Protein AF-A0A959DGR0-F1 (afdb_monomer)

Radius of gyration: 20.34 Å; Cα contacts (8 Å, |Δi|>4): 88; chains: 1; bounding box: 40×32×56 Å

Secondary structure (DSSP, 8-state):
--HHHHHHHHHHHHHHHHHHHSPPPTT--HHHHHHHHHHHHHHHHHHTTSS-HHHHHTHHHHHHHHTTSS-HHHHHHGGG-HHHHHHHHHHHHHHHHHHTTHHHHHHHHHH-

Mean predicted aligned error: 4.47 Å

Sequence (112 aa):
MGKNKMIGLIAGLVVFLIILALPSPAGLSAEGKRAAAVALLMTIWWISEAIPIYATAFLPLALYPLLGILPAEETAANYGHNYVLMLLAGFFLAKAIELQHLHKRIALVVIK

Structure (mmCIF, N/CA/C/O backbone):
data_AF-A0A959DGR0-F1
#
_entry.id   AF-A0A959DGR0-F1
#
loop_
_atom_site.group_PDB
_atom_site.id
_atom_site.type_symbol
_atom_site.label_atom_id
_atom_site.label_alt_id
_atom_site.label_comp_id
_atom_site.label_asym_id
_atom_site.label_entity_id
_atom_site.label_seq_id
_atom_site.pdbx_PDB_ins_code
_atom_site.Cartn_x
_atom_site.Cartn_y
_atom_site.Cartn_z
_atom_site.occupancy
_atom_site.B_iso_or_equiv
_atom_site.auth_seq_id
_atom_site.auth_comp_id
_atom_site.auth_asym_id
_atom_site.auth_atom_id
_atom_site.pdbx_PDB_model_num
ATOM 1 N N . MET A 1 1 ? -19.580 -1.758 -10.512 1.00 62.50 1 MET A N 1
ATOM 2 C CA . MET A 1 1 ? -18.481 -0.824 -10.172 1.00 62.50 1 MET A CA 1
ATOM 3 C C . MET A 1 1 ? -18.835 0.542 -10.740 1.00 62.50 1 MET A C 1
ATOM 5 O O . MET A 1 1 ? -19.289 0.588 -11.875 1.00 62.50 1 MET A O 1
ATOM 9 N N . GLY A 1 2 ? -18.726 1.631 -9.971 1.00 81.88 2 GLY A N 1
ATOM 10 C CA . GLY A 1 2 ? -19.009 2.970 -10.506 1.00 81.88 2 GLY A CA 1
ATOM 11 C C . GLY A 1 2 ? -18.087 3.290 -11.688 1.00 81.88 2 GLY A C 1
ATOM 12 O O . GLY A 1 2 ? -16.923 2.887 -11.669 1.00 81.88 2 GLY A O 1
ATOM 13 N N . LYS A 1 3 ? -18.588 4.005 -12.703 1.00 84.06 3 LYS A N 1
ATOM 14 C CA . LYS A 1 3 ? -17.831 4.352 -13.924 1.00 84.06 3 LYS A CA 1
ATOM 15 C C . LYS A 1 3 ? -16.452 4.951 -13.601 1.00 84.06 3 LYS A C 1
ATOM 17 O O . LYS A 1 3 ? -15.461 4.559 -14.205 1.00 84.06 3 LYS A O 1
ATOM 22 N N . ASN A 1 4 ? -16.378 5.796 -12.571 1.00 85.00 4 ASN A N 1
ATOM 23 C CA . ASN A 1 4 ? -15.138 6.435 -12.115 1.00 85.00 4 ASN A CA 1
ATOM 24 C C . ASN A 1 4 ? -14.114 5.435 -11.549 1.00 85.00 4 ASN A C 1
ATOM 26 O O . ASN A 1 4 ? -12.931 5.533 -11.860 1.00 85.00 4 ASN A O 1
ATOM 30 N N . LYS A 1 5 ? -14.564 4.422 -10.795 1.00 90.38 5 LYS A N 1
ATOM 31 C CA . LYS A 1 5 ? -13.686 3.371 -10.248 1.00 90.38 5 LYS A CA 1
ATOM 32 C C . LYS A 1 5 ? -13.104 2.490 -11.349 1.00 90.38 5 LYS A C 1
ATOM 34 O O . LYS A 1 5 ? -11.942 2.107 -11.292 1.00 90.38 5 LYS A O 1
ATOM 39 N N . MET A 1 6 ? -13.902 2.206 -12.379 1.00 93.00 6 MET A N 1
ATOM 40 C CA . MET A 1 6 ? -13.447 1.435 -13.536 1.00 93.00 6 MET A CA 1
ATOM 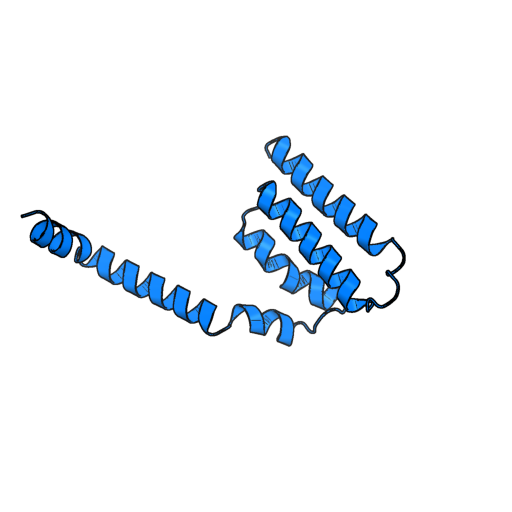41 C C . MET A 1 6 ? -12.408 2.199 -14.363 1.00 93.00 6 MET A C 1
ATOM 43 O O . MET A 1 6 ? -11.410 1.611 -14.768 1.00 93.00 6 MET A O 1
ATOM 47 N N . ILE A 1 7 ? -12.601 3.509 -14.551 1.00 94.19 7 ILE A N 1
ATOM 48 C CA . ILE A 1 7 ? -11.603 4.375 -15.193 1.00 94.19 7 ILE A CA 1
ATOM 49 C C . ILE A 1 7 ? -10.302 4.370 -14.385 1.00 94.19 7 ILE A C 1
ATOM 51 O O . ILE A 1 7 ? -9.246 4.162 -14.969 1.00 94.19 7 ILE A O 1
ATOM 55 N N . GLY A 1 8 ? -10.370 4.531 -13.060 1.00 94.81 8 GLY A N 1
ATOM 56 C CA . GLY A 1 8 ? -9.193 4.490 -12.186 1.00 94.81 8 GLY A CA 1
ATOM 57 C C . GLY A 1 8 ? -8.436 3.162 -12.246 1.00 94.81 8 GLY A C 1
ATOM 58 O O . GLY A 1 8 ? -7.210 3.150 -12.366 1.00 94.81 8 GLY A O 1
ATOM 59 N N . LEU A 1 9 ? -9.166 2.042 -12.244 1.00 95.94 9 LEU A N 1
ATOM 60 C CA . LEU A 1 9 ? -8.581 0.706 -12.349 1.00 95.94 9 LEU A CA 1
ATOM 61 C C . LEU A 1 9 ? -7.794 0.546 -13.656 1.00 95.94 9 LEU A C 1
ATOM 63 O O . LEU A 1 9 ? -6.615 0.189 -13.629 1.00 95.94 9 LEU A O 1
ATOM 67 N N . ILE A 1 10 ? -8.441 0.854 -14.785 1.00 96.81 10 ILE A N 1
ATOM 68 C CA . ILE A 1 10 ? -7.853 0.732 -16.124 1.00 96.81 10 ILE A CA 1
ATOM 69 C C . ILE A 1 10 ? -6.694 1.717 -16.288 1.00 96.81 10 ILE A C 1
ATOM 71 O O . ILE A 1 10 ? -5.629 1.319 -16.745 1.00 96.81 10 ILE A O 1
ATOM 75 N N . ALA A 1 11 ? -6.864 2.976 -15.878 1.00 96.50 11 ALA A N 1
ATOM 76 C CA . ALA A 1 11 ? -5.824 3.996 -15.967 1.00 96.50 11 ALA A CA 1
ATOM 77 C C . ALA A 1 11 ? -4.562 3.586 -15.197 1.00 96.50 11 ALA A C 1
ATOM 79 O O . ALA A 1 11 ? -3.462 3.714 -15.729 1.00 96.50 11 ALA A O 1
ATOM 80 N N . GLY A 1 12 ? -4.713 3.032 -13.989 1.00 96.94 12 GLY A N 1
ATOM 81 C CA . GLY A 1 12 ? -3.584 2.518 -13.215 1.00 96.94 12 GLY A CA 1
ATOM 82 C C . GLY A 1 12 ? -2.827 1.418 -13.960 1.00 96.94 12 GLY A C 1
ATOM 83 O O . GLY A 1 12 ? -1.609 1.507 -14.103 1.00 96.94 12 GLY A O 1
ATOM 84 N N . LEU A 1 13 ? -3.540 0.419 -14.497 1.00 97.62 13 LEU A N 1
ATOM 85 C CA . LEU A 1 13 ? -2.926 -0.671 -15.268 1.00 97.62 13 LEU A CA 1
ATOM 86 C C . LEU A 1 13 ? -2.240 -0.172 -16.542 1.00 97.62 13 LEU A C 1
ATOM 88 O O . LEU A 1 13 ? -1.140 -0.614 -16.862 1.00 97.62 13 LEU A O 1
ATOM 92 N N . VAL A 1 14 ? -2.863 0.766 -17.255 1.00 97.94 14 VAL A N 1
ATOM 93 C CA . VAL A 1 14 ? -2.288 1.369 -18.462 1.00 97.94 14 VAL A CA 1
ATOM 94 C C . VAL A 1 14 ? -0.993 2.104 -18.125 1.00 97.94 14 VAL A C 1
ATOM 96 O O . VAL A 1 14 ? 0.021 1.863 -18.774 1.00 97.94 14 VAL A O 1
ATOM 99 N N . VAL A 1 15 ? -0.984 2.939 -17.081 1.00 97.62 15 VAL A N 1
ATOM 100 C CA . VAL A 1 15 ? 0.228 3.652 -16.646 1.00 97.62 15 VAL A CA 1
ATOM 101 C C . VAL A 1 15 ? 1.319 2.671 -16.221 1.00 97.62 15 VAL A C 1
ATOM 103 O O . VAL A 1 15 ? 2.462 2.817 -16.647 1.00 97.62 15 VAL A O 1
ATOM 106 N N . PHE A 1 16 ? 0.977 1.641 -15.447 1.00 97.94 16 PHE A N 1
ATOM 107 C CA . PHE A 1 16 ? 1.913 0.592 -15.043 1.00 97.94 16 PHE A CA 1
ATOM 108 C C . PHE A 1 16 ? 2.595 -0.073 -16.248 1.00 97.94 16 PHE A C 1
ATOM 110 O O . PHE A 1 16 ? 3.823 -0.141 -16.306 1.00 97.94 16 PHE A O 1
ATOM 117 N N . LEU A 1 17 ? 1.810 -0.504 -17.241 1.00 97.56 17 LEU A N 1
ATOM 118 C CA . LEU A 1 17 ? 2.326 -1.149 -18.450 1.00 97.56 17 LEU A CA 1
ATOM 119 C C . LEU A 1 17 ? 3.170 -0.197 -19.306 1.00 97.56 17 LEU A C 1
ATOM 121 O O . LEU A 1 17 ? 4.223 -0.599 -19.799 1.00 97.56 17 LEU A O 1
ATOM 125 N N . ILE A 1 18 ? 2.753 1.066 -19.444 1.00 97.44 18 ILE A N 1
ATOM 126 C CA . ILE A 1 18 ? 3.515 2.089 -20.174 1.00 97.44 18 ILE A CA 1
ATOM 127 C C . ILE A 1 18 ? 4.884 2.297 -19.524 1.00 97.44 18 ILE A C 1
ATOM 129 O O . ILE A 1 18 ? 5.900 2.260 -20.217 1.00 97.44 18 ILE A O 1
ATOM 133 N N . ILE A 1 19 ? 4.936 2.469 -18.200 1.00 96.00 19 ILE A N 1
ATOM 134 C CA . ILE A 1 19 ? 6.206 2.667 -17.492 1.00 96.00 19 ILE A CA 1
ATOM 135 C C . ILE A 1 19 ? 7.107 1.446 -17.655 1.00 96.00 19 ILE A C 1
ATOM 137 O O . ILE A 1 19 ? 8.297 1.611 -17.907 1.00 96.00 19 ILE A O 1
ATOM 141 N N . LEU A 1 20 ? 6.572 0.225 -17.568 1.00 95.25 20 LEU A N 1
ATOM 142 C CA . LEU A 1 20 ? 7.369 -0.981 -17.795 1.00 95.25 20 LEU A CA 1
ATOM 143 C C . LEU A 1 20 ? 7.921 -1.067 -19.227 1.00 95.25 20 LEU A C 1
ATOM 145 O O . LEU A 1 20 ? 9.073 -1.475 -19.387 1.00 95.25 20 LEU A O 1
ATOM 149 N N . ALA A 1 21 ? 7.160 -0.635 -20.235 1.00 94.81 21 ALA A N 1
ATOM 150 C CA . ALA A 1 21 ? 7.560 -0.672 -21.643 1.00 94.81 21 ALA A CA 1
ATOM 151 C C . ALA A 1 21 ? 8.579 0.414 -22.043 1.00 94.81 21 ALA A C 1
ATOM 153 O O . ALA A 1 21 ? 9.390 0.187 -22.939 1.00 94.81 21 ALA A O 1
ATOM 154 N N . LEU A 1 22 ? 8.563 1.583 -21.395 1.00 93.56 22 LEU A N 1
ATOM 155 C CA . LEU A 1 22 ? 9.491 2.680 -21.700 1.00 93.56 22 LEU A CA 1
ATOM 156 C C . LEU A 1 22 ? 10.951 2.312 -21.381 1.00 93.56 22 LEU A C 1
ATOM 158 O O . LEU A 1 22 ? 11.197 1.538 -20.461 1.00 93.56 22 LEU A O 1
ATOM 162 N N . PRO A 1 23 ? 11.960 2.859 -22.077 1.00 90.00 23 PRO A N 1
ATOM 163 C CA . PRO A 1 23 ? 13.355 2.639 -21.701 1.00 90.00 23 PRO A CA 1
ATOM 164 C C . PRO A 1 23 ? 13.647 3.217 -20.307 1.00 90.00 23 PRO A C 1
ATOM 166 O O . PRO A 1 23 ? 13.049 4.212 -19.894 1.00 90.00 23 PRO A O 1
ATOM 169 N N . SER A 1 24 ? 14.561 2.586 -19.564 1.00 90.06 24 SER A N 1
ATOM 170 C CA . SER A 1 24 ? 14.982 3.109 -18.260 1.00 90.06 24 SER A CA 1
ATOM 171 C C . SER A 1 24 ? 15.676 4.466 -18.428 1.00 90.06 24 SER A C 1
ATOM 173 O O . SER A 1 24 ? 16.580 4.572 -19.260 1.00 90.06 24 SER A O 1
ATOM 175 N N . PRO A 1 25 ? 15.293 5.495 -17.650 1.00 88.50 25 PRO A N 1
ATOM 176 C CA . PRO A 1 25 ? 16.022 6.757 -17.605 1.00 88.50 25 PRO A CA 1
ATOM 177 C C . PRO A 1 25 ? 17.493 6.540 -17.236 1.00 88.50 25 PRO A C 1
ATOM 179 O O . PRO A 1 25 ? 17.822 5.639 -16.458 1.00 88.50 25 PRO A O 1
ATOM 182 N N . ALA A 1 26 ? 18.380 7.384 -17.768 1.00 88.38 26 ALA A N 1
ATOM 183 C CA . ALA A 1 26 ? 19.804 7.313 -17.461 1.00 88.38 26 ALA A CA 1
ATOM 184 C C . ALA A 1 26 ? 20.044 7.452 -15.945 1.00 88.38 26 ALA A C 1
ATOM 186 O O . ALA A 1 26 ? 19.554 8.388 -15.317 1.00 88.38 26 ALA A O 1
ATOM 187 N N . GLY A 1 27 ? 20.791 6.508 -15.366 1.00 89.12 27 GLY A N 1
ATOM 188 C CA . GLY A 1 27 ? 21.109 6.481 -13.933 1.00 89.12 27 GLY A CA 1
ATOM 189 C C . GLY A 1 27 ? 20.089 5.765 -13.039 1.00 89.12 27 GLY A C 1
ATOM 190 O O . GLY A 1 27 ? 20.350 5.630 -11.846 1.00 89.12 27 GLY A O 1
ATOM 191 N N . LEU A 1 28 ? 18.966 5.271 -13.577 1.00 93.06 28 LEU A N 1
ATOM 192 C CA . LEU A 1 28 ? 17.983 4.501 -12.807 1.00 93.06 28 LEU A CA 1
ATOM 193 C C . LEU A 1 28 ? 18.177 2.991 -13.005 1.00 93.06 28 LEU A C 1
ATOM 195 O O . LEU A 1 28 ? 18.213 2.506 -14.138 1.00 93.06 28 LEU A O 1
ATOM 199 N N . SER A 1 29 ? 18.250 2.238 -11.903 1.00 94.62 29 SER A N 1
ATOM 200 C CA . SER A 1 29 ? 18.303 0.773 -11.959 1.00 94.62 29 SER A CA 1
ATOM 201 C C . SER A 1 29 ? 17.003 0.177 -12.511 1.00 94.62 29 SER A C 1
ATOM 203 O O . SER A 1 29 ? 15.927 0.786 -12.451 1.00 94.62 29 SER A O 1
ATOM 205 N N . ALA A 1 30 ? 17.084 -1.039 -13.055 1.00 93.25 30 ALA A N 1
ATOM 206 C CA . ALA A 1 30 ? 15.913 -1.734 -13.582 1.00 93.25 30 ALA A CA 1
ATOM 207 C C . ALA A 1 30 ? 14.877 -2.007 -12.476 1.00 93.25 30 ALA A C 1
ATOM 209 O O . ALA A 1 30 ? 13.676 -1.846 -12.693 1.00 93.25 30 ALA A O 1
ATOM 210 N N . GLU A 1 31 ? 15.345 -2.351 -11.280 1.00 94.94 31 GLU A N 1
ATOM 211 C CA . GLU A 1 31 ? 14.546 -2.584 -10.079 1.00 94.94 31 GLU A CA 1
ATOM 212 C C . GLU A 1 31 ? 13.870 -1.287 -9.625 1.00 94.94 31 GLU A C 1
ATOM 214 O O . GLU A 1 31 ? 12.667 -1.282 -9.366 1.00 94.94 31 GLU A O 1
ATOM 219 N N . GLY A 1 32 ? 14.604 -0.166 -9.623 1.00 95.31 32 GLY A N 1
ATOM 220 C CA . GLY A 1 32 ? 14.076 1.151 -9.263 1.00 95.31 32 GLY A CA 1
ATOM 221 C C . GLY A 1 32 ? 12.956 1.607 -10.197 1.00 95.31 32 GLY A C 1
ATOM 222 O O . GLY A 1 32 ? 11.919 2.090 -9.743 1.00 95.31 32 GLY A O 1
ATOM 223 N N . LYS A 1 33 ? 13.104 1.368 -11.504 1.00 96.62 33 LYS A N 1
ATOM 224 C CA . LYS A 1 33 ? 12.043 1.619 -12.488 1.00 96.62 33 LYS A CA 1
ATOM 225 C C . LYS A 1 33 ? 10.801 0.759 -12.229 1.00 96.62 33 LYS A C 1
ATOM 227 O O . LYS A 1 33 ? 9.681 1.267 -12.274 1.00 96.62 33 LYS A O 1
ATOM 2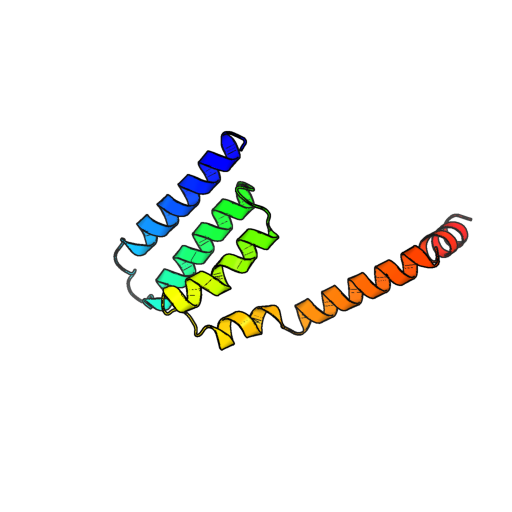32 N N . ARG A 1 34 ? 10.976 -0.541 -11.974 1.00 97.12 34 ARG A N 1
ATOM 233 C CA . ARG A 1 34 ? 9.858 -1.461 -11.703 1.00 97.12 34 ARG A CA 1
ATOM 234 C C . ARG A 1 34 ? 9.141 -1.086 -10.400 1.00 97.12 34 ARG A C 1
ATOM 236 O O . ARG A 1 34 ? 7.913 -1.062 -10.379 1.00 97.12 34 ARG A O 1
ATOM 243 N N . ALA A 1 35 ? 9.882 -0.707 -9.358 1.00 97.06 35 ALA A N 1
ATOM 244 C CA . ALA A 1 35 ? 9.323 -0.194 -8.108 1.00 97.06 35 ALA A CA 1
ATOM 245 C C . ALA A 1 35 ? 8.522 1.099 -8.329 1.00 97.06 35 ALA A C 1
ATOM 247 O O . ALA A 1 35 ? 7.397 1.213 -7.843 1.00 97.06 35 ALA A O 1
ATOM 248 N N . ALA A 1 36 ? 9.039 2.035 -9.132 1.00 96.94 36 ALA A N 1
ATOM 249 C CA . ALA A 1 36 ? 8.318 3.254 -9.499 1.00 96.94 36 ALA A CA 1
ATOM 250 C C . ALA A 1 36 ? 7.020 2.958 -10.273 1.00 96.94 36 ALA A C 1
ATOM 252 O O . ALA A 1 36 ? 5.996 3.589 -10.014 1.00 96.94 36 ALA A O 1
ATOM 253 N N . ALA A 1 37 ? 7.029 1.969 -11.176 1.00 97.81 37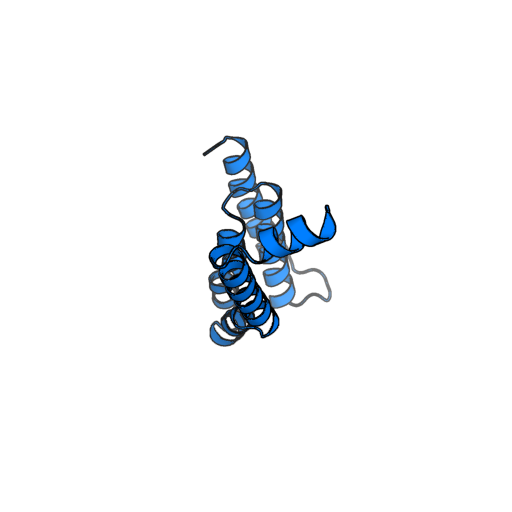 ALA A N 1
ATOM 254 C CA . ALA A 1 37 ? 5.826 1.534 -11.887 1.00 97.81 37 ALA A CA 1
ATOM 255 C C . ALA A 1 37 ? 4.741 1.041 -10.914 1.00 97.81 37 ALA A C 1
ATOM 257 O O . ALA A 1 37 ? 3.584 1.453 -11.019 1.00 97.81 37 ALA A O 1
ATOM 258 N N . VAL A 1 38 ? 5.114 0.198 -9.943 1.00 98.19 38 VAL A N 1
ATOM 259 C CA . VAL A 1 38 ? 4.194 -0.289 -8.900 1.00 98.19 38 VAL A CA 1
ATOM 260 C C . VAL A 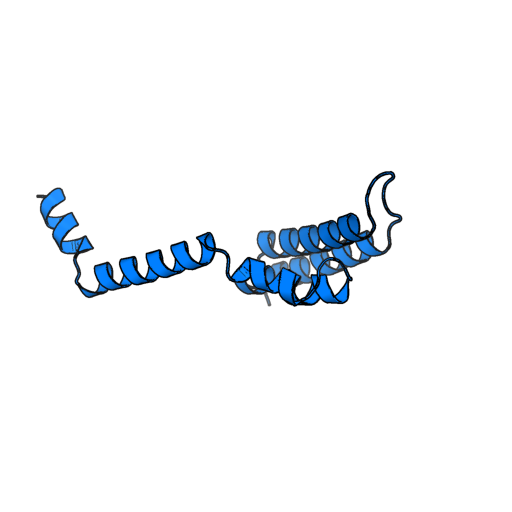1 38 ? 3.705 0.862 -8.016 1.00 98.19 38 VAL A C 1
ATOM 262 O O . VAL A 1 38 ? 2.513 0.949 -7.730 1.00 98.19 38 VAL A O 1
ATOM 265 N N . ALA A 1 39 ? 4.582 1.791 -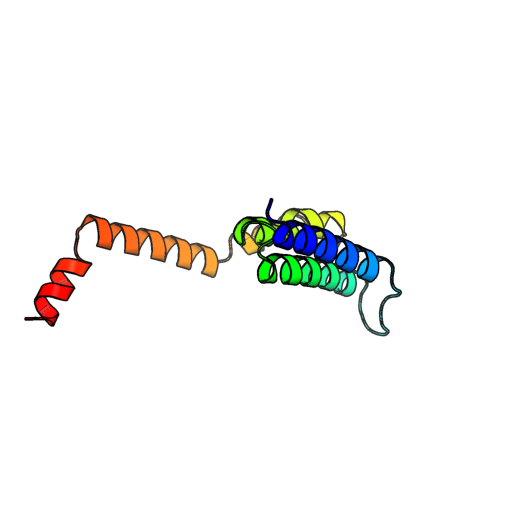7.632 1.00 97.94 39 ALA A N 1
ATOM 266 C CA . ALA A 1 39 ? 4.204 2.951 -6.828 1.00 97.94 39 ALA A CA 1
ATOM 267 C C . ALA A 1 39 ? 3.189 3.857 -7.548 1.00 97.94 39 ALA A C 1
ATOM 269 O O . ALA A 1 39 ? 2.210 4.295 -6.942 1.00 97.94 39 ALA A O 1
ATOM 270 N N . LEU A 1 40 ? 3.371 4.107 -8.849 1.00 97.94 40 LEU A N 1
ATOM 271 C CA . LEU A 1 40 ? 2.425 4.877 -9.664 1.00 97.94 40 LEU A CA 1
ATOM 272 C C . LEU A 1 40 ? 1.081 4.159 -9.825 1.00 97.94 40 LEU A C 1
ATOM 274 O O . LEU A 1 40 ? 0.036 4.795 -9.685 1.00 97.94 40 LEU A O 1
ATOM 278 N N . LEU A 1 41 ? 1.095 2.840 -10.048 1.00 98.38 41 LEU A N 1
ATOM 279 C CA . LEU A 1 41 ? -0.113 2.010 -10.061 1.00 98.38 41 LEU A CA 1
ATOM 280 C C . LEU A 1 41 ? -0.914 2.182 -8.764 1.00 98.38 41 LEU A C 1
ATOM 282 O O . LEU A 1 41 ? -2.103 2.502 -8.799 1.00 98.38 41 LEU A O 1
ATOM 286 N N . MET A 1 42 ? -0.240 2.026 -7.622 1.00 98.12 42 MET A N 1
ATOM 287 C CA . MET A 1 42 ? -0.848 2.169 -6.298 1.00 98.12 42 MET A CA 1
ATOM 288 C C . MET A 1 42 ? -1.368 3.587 -6.061 1.00 98.12 42 MET A C 1
ATOM 290 O O . MET A 1 42 ? -2.480 3.755 -5.569 1.00 98.12 42 MET A O 1
ATOM 294 N N . THR A 1 43 ? -0.609 4.605 -6.471 1.00 98.06 43 THR A N 1
ATOM 295 C CA . THR A 1 43 ? -0.988 6.020 -6.337 1.00 98.06 43 THR A CA 1
ATOM 296 C C . THR A 1 43 ? -2.289 6.315 -7.082 1.00 98.06 43 THR A C 1
ATOM 298 O O . THR A 1 43 ? -3.208 6.906 -6.515 1.00 98.06 43 THR A O 1
ATOM 301 N N . ILE A 1 44 ? -2.411 5.848 -8.328 1.00 97.19 44 ILE A N 1
ATOM 302 C CA . ILE A 1 44 ? -3.631 6.023 -9.126 1.00 97.19 44 ILE A CA 1
ATOM 303 C C . ILE A 1 44 ? -4.807 5.297 -8.471 1.00 97.19 44 ILE A C 1
ATOM 305 O O . ILE A 1 44 ? -5.897 5.863 -8.368 1.00 97.19 44 ILE A O 1
ATOM 309 N N . TRP A 1 45 ? -4.612 4.066 -7.997 1.00 97.56 45 TRP A N 1
ATOM 310 C CA . TRP A 1 45 ? -5.677 3.290 -7.358 1.00 97.56 45 TRP A CA 1
ATOM 311 C C . TRP A 1 45 ? -6.110 3.844 -5.999 1.00 97.56 45 TRP A C 1
ATOM 313 O O . TRP A 1 45 ? -7.294 3.756 -5.681 1.00 97.56 45 TRP A O 1
ATOM 323 N N . TRP A 1 46 ? -5.203 4.446 -5.224 1.00 96.81 46 TRP A N 1
ATOM 324 C CA . TRP A 1 46 ? -5.547 5.139 -3.981 1.00 96.81 46 TRP A CA 1
ATOM 325 C C . TRP A 1 46 ? -6.338 6.420 -4.236 1.00 96.81 46 TRP A C 1
ATOM 327 O O . TRP A 1 46 ? -7.386 6.597 -3.627 1.00 96.81 46 TRP A O 1
ATOM 337 N N . ILE A 1 47 ? -5.891 7.274 -5.163 1.00 95.56 47 ILE A N 1
ATOM 338 C CA . ILE A 1 47 ? -6.572 8.545 -5.469 1.00 95.56 47 ILE A CA 1
ATOM 339 C C . ILE A 1 47 ? -7.952 8.301 -6.092 1.00 95.56 47 ILE A C 1
ATOM 341 O O . ILE A 1 47 ? -8.907 9.012 -5.797 1.00 95.56 47 ILE A O 1
ATOM 345 N N . SER A 1 48 ? -8.064 7.302 -6.969 1.00 94.75 48 SER A N 1
ATOM 346 C CA . SER A 1 48 ? -9.329 6.972 -7.641 1.00 94.75 48 SE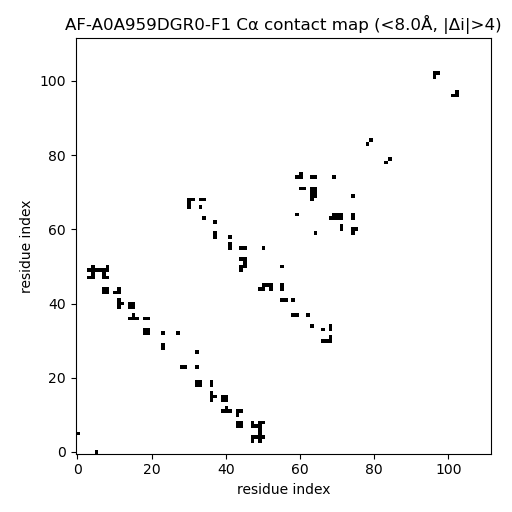R A CA 1
ATOM 347 C C . SER A 1 48 ? -10.251 6.060 -6.831 1.00 94.75 48 SER A C 1
ATOM 349 O O . SER A 1 48 ? -11.372 5.793 -7.270 1.00 94.75 48 SER A O 1
ATOM 351 N N . GLU A 1 49 ? -9.778 5.546 -5.691 1.00 94.56 49 GLU A N 1
ATOM 352 C CA . GLU A 1 49 ? -10.456 4.520 -4.892 1.00 94.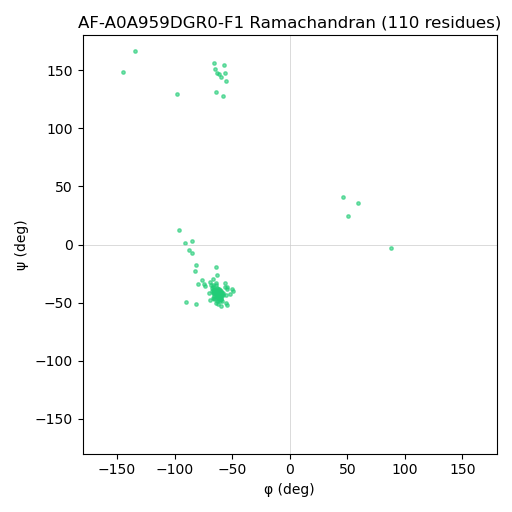56 49 GLU A CA 1
ATOM 353 C C . GLU A 1 49 ? -10.980 3.349 -5.750 1.00 94.56 49 GLU A C 1
ATOM 355 O O . GLU A 1 49 ? -12.108 2.860 -5.576 1.00 94.56 49 GLU A O 1
ATOM 360 N N . ALA A 1 50 ? -10.169 2.924 -6.729 1.00 93.38 50 ALA A N 1
ATOM 361 C CA . ALA A 1 50 ? -10.530 1.883 -7.692 1.00 93.38 50 ALA A CA 1
ATOM 362 C C . ALA A 1 50 ? -10.855 0.554 -6.991 1.00 93.38 50 ALA A C 1
ATOM 364 O O . ALA A 1 50 ? -11.839 -0.109 -7.327 1.00 93.38 50 ALA A O 1
ATOM 365 N N . ILE A 1 51 ? -10.060 0.215 -5.975 1.00 94.38 51 ILE A N 1
ATOM 366 C CA . ILE A 1 51 ? -10.260 -0.895 -5.038 1.00 94.38 51 ILE A CA 1
ATOM 367 C C . ILE A 1 51 ? -9.998 -0.394 -3.602 1.00 94.38 51 ILE A C 1
ATOM 369 O O . ILE A 1 51 ? -9.454 0.701 -3.435 1.00 94.38 51 ILE A O 1
ATOM 373 N N . PRO A 1 52 ? -10.385 -1.142 -2.549 1.00 95.19 52 PRO A N 1
ATOM 374 C CA . PRO A 1 52 ? -10.149 -0.719 -1.169 1.00 95.19 52 PRO A CA 1
ATOM 375 C C . PRO A 1 52 ? -8.672 -0.414 -0.883 1.00 95.19 52 PRO A C 1
ATOM 377 O O . PRO A 1 52 ? -7.793 -1.155 -1.319 1.00 95.19 52 PRO A O 1
ATOM 380 N N . ILE A 1 53 ? -8.401 0.634 -0.095 1.00 94.81 53 ILE A N 1
ATOM 381 C CA . ILE A 1 53 ? -7.037 1.121 0.202 1.00 94.81 53 ILE A CA 1
ATOM 382 C C . ILE A 1 53 ? -6.113 -0.002 0.694 1.00 94.81 53 ILE A C 1
ATOM 384 O O . ILE A 1 53 ? -4.968 -0.093 0.246 1.00 94.81 53 ILE A O 1
ATOM 388 N N . TYR A 1 54 ? -6.620 -0.875 1.572 1.00 93.38 54 TYR A N 1
ATOM 389 C CA . TYR A 1 54 ? -5.867 -2.013 2.105 1.00 93.38 54 TYR A CA 1
ATOM 390 C C . TYR A 1 54 ? -5.548 -3.058 1.029 1.00 93.38 54 TYR A C 1
ATOM 392 O O . TYR A 1 54 ? -4.458 -3.614 1.032 1.00 93.38 54 TYR A O 1
ATOM 400 N N . ALA A 1 55 ? -6.460 -3.298 0.080 1.00 96.00 55 ALA A N 1
ATOM 401 C CA . ALA A 1 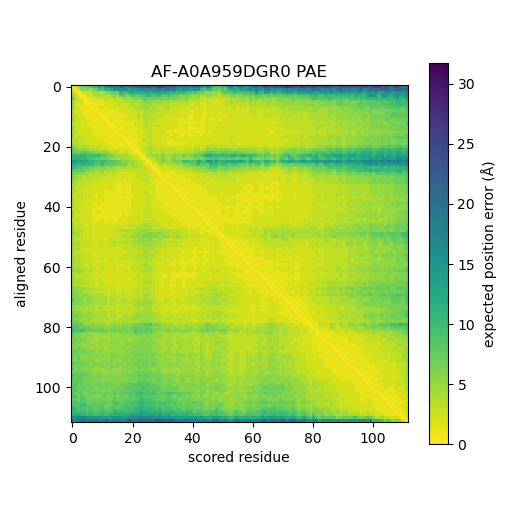55 ? -6.229 -4.227 -1.021 1.00 96.00 55 ALA A CA 1
ATOM 402 C C . ALA A 1 55 ? -5.135 -3.690 -1.950 1.00 96.00 55 ALA A C 1
ATOM 404 O O . ALA A 1 55 ? -4.235 -4.438 -2.325 1.00 96.00 55 ALA A O 1
ATOM 405 N N . THR A 1 56 ? -5.149 -2.381 -2.237 1.00 96.94 56 THR A N 1
ATOM 406 C CA . THR A 1 56 ? -4.071 -1.730 -2.993 1.00 96.94 56 THR A CA 1
ATOM 407 C C . THR A 1 56 ? -2.720 -1.864 -2.288 1.00 96.94 56 THR A C 1
ATOM 409 O O . THR A 1 56 ? -1.708 -2.130 -2.930 1.00 96.94 56 THR A O 1
ATOM 412 N N . ALA A 1 57 ? -2.695 -1.728 -0.959 1.00 95.81 57 ALA A N 1
ATOM 413 C CA . ALA A 1 57 ? -1.473 -1.824 -0.165 1.00 95.81 57 ALA A CA 1
ATOM 414 C C . ALA A 1 57 ? -0.813 -3.213 -0.204 1.00 95.81 57 ALA A C 1
ATOM 416 O O . ALA A 1 57 ? 0.376 -3.313 0.086 1.00 95.81 57 ALA A O 1
ATOM 417 N N . PHE A 1 58 ? -1.534 -4.272 -0.586 1.00 96.19 58 PHE A N 1
ATOM 418 C CA . PHE A 1 58 ? -0.980 -5.621 -0.741 1.00 96.19 58 PHE A CA 1
ATOM 419 C C . PHE A 1 58 ? -0.380 -5.900 -2.125 1.00 96.19 58 PHE A C 1
ATOM 421 O O . PHE A 1 58 ? 0.219 -6.955 -2.316 1.00 96.19 58 PHE A O 1
ATOM 428 N N . LEU A 1 59 ? -0.478 -4.974 -3.087 1.00 97.19 59 LEU A N 1
ATOM 429 C CA . LEU A 1 59 ? 0.096 -5.170 -4.423 1.00 97.19 59 LEU A CA 1
ATOM 430 C C . LEU A 1 59 ? 1.594 -5.506 -4.411 1.00 97.19 59 LEU A C 1
ATOM 432 O O . LEU A 1 59 ? 1.977 -6.421 -5.142 1.00 97.19 59 LEU A O 1
ATOM 436 N N . PRO A 1 60 ? 2.442 -4.834 -3.608 1.00 97.44 60 PRO A N 1
ATOM 437 C CA . PRO A 1 60 ? 3.863 -5.149 -3.542 1.00 97.44 60 PRO A CA 1
ATOM 438 C C . PRO A 1 60 ? 4.147 -6.607 -3.177 1.00 97.44 60 PRO A C 1
ATOM 440 O O . PRO A 1 60 ? 5.038 -7.186 -3.785 1.00 97.44 60 PRO A O 1
ATOM 443 N N . LEU A 1 61 ? 3.359 -7.238 -2.290 1.00 96.81 61 LEU A N 1
ATOM 444 C CA . LEU A 1 61 ? 3.548 -8.655 -1.928 1.00 96.81 61 LEU A CA 1
ATOM 445 C C . LEU A 1 61 ? 3.551 -9.585 -3.144 1.00 96.81 61 LEU A C 1
ATOM 447 O O . LEU A 1 61 ? 4.294 -10.561 -3.162 1.00 96.81 61 LEU A O 1
ATOM 451 N N . ALA A 1 62 ? 2.726 -9.289 -4.149 1.00 96.12 62 ALA A N 1
ATOM 452 C CA . ALA A 1 62 ? 2.688 -10.053 -5.388 1.00 96.12 62 ALA A CA 1
ATOM 453 C C . ALA A 1 62 ? 3.662 -9.487 -6.429 1.00 96.12 62 ALA A C 1
ATOM 455 O O . ALA A 1 62 ? 4.445 -10.222 -7.023 1.00 96.12 62 ALA A O 1
ATOM 456 N N . LEU A 1 63 ? 3.622 -8.175 -6.666 1.00 97.62 63 LEU A N 1
ATOM 457 C CA . LEU A 1 63 ? 4.328 -7.557 -7.785 1.00 97.62 63 LEU A CA 1
ATOM 458 C C . LEU A 1 63 ? 5.837 -7.466 -7.566 1.00 97.62 63 LEU A C 1
ATOM 460 O O . LEU A 1 63 ? 6.575 -7.592 -8.536 1.00 97.62 63 LEU A O 1
ATOM 464 N N . TYR A 1 64 ? 6.323 -7.267 -6.339 1.00 97.81 64 TYR A N 1
ATOM 465 C CA . TYR A 1 64 ? 7.764 -7.133 -6.106 1.00 97.81 64 TYR A CA 1
ATOM 466 C C . TYR A 1 64 ? 8.528 -8.427 -6.402 1.00 97.81 64 TYR A C 1
ATOM 468 O O . TYR A 1 64 ? 9.493 -8.349 -7.166 1.00 97.81 64 TYR A O 1
ATOM 476 N N . PRO A 1 65 ? 8.083 -9.608 -5.931 1.00 97.38 65 PRO A N 1
ATOM 477 C CA . PRO A 1 65 ? 8.715 -10.869 -6.310 1.00 97.38 65 PRO A CA 1
ATOM 478 C C . PRO A 1 65 ? 8.552 -11.184 -7.800 1.00 97.38 65 PRO A C 1
ATOM 480 O O . PRO A 1 65 ? 9.515 -11.584 -8.448 1.00 97.38 65 PRO A O 1
ATOM 483 N N . LEU A 1 66 ? 7.362 -10.948 -8.372 1.00 97.31 66 LEU A N 1
ATOM 484 C CA . LEU A 1 66 ? 7.091 -11.222 -9.791 1.00 97.31 66 LEU A CA 1
ATOM 485 C C . LEU A 1 66 ? 7.939 -10.365 -10.738 1.00 97.31 66 LEU A C 1
ATOM 487 O O . LEU A 1 66 ? 8.332 -10.820 -11.808 1.00 97.31 66 LEU A O 1
ATOM 491 N N . LEU A 1 67 ? 8.222 -9.123 -10.349 1.00 96.81 67 LEU A N 1
ATOM 492 C CA . LEU A 1 67 ? 9.043 -8.195 -11.120 1.00 96.81 67 LEU A CA 1
ATOM 493 C C . LEU A 1 67 ? 10.530 -8.277 -10.747 1.00 96.81 67 LEU A C 1
ATOM 495 O O . LEU A 1 67 ? 11.326 -7.519 -11.301 1.00 96.81 67 LEU A O 1
ATOM 499 N N . GLY A 1 68 ? 10.925 -9.153 -9.818 1.00 95.50 68 GLY A N 1
ATOM 500 C CA . GLY A 1 68 ? 12.306 -9.256 -9.339 1.00 95.50 68 GLY A CA 1
ATOM 501 C C . GLY A 1 68 ? 12.828 -7.959 -8.711 1.00 95.50 68 GLY A C 1
ATOM 502 O O . GLY A 1 68 ? 13.981 -7.608 -8.928 1.00 95.50 68 GLY A O 1
ATOM 503 N N . ILE A 1 69 ? 11.965 -7.210 -8.015 1.00 96.94 69 ILE A N 1
ATOM 504 C CA . ILE A 1 69 ? 12.332 -5.985 -7.283 1.00 96.94 69 ILE A CA 1
ATOM 505 C C . ILE A 1 69 ? 12.931 -6.356 -5.925 1.00 96.94 69 ILE A C 1
ATOM 507 O O . ILE A 1 69 ? 14.005 -5.881 -5.574 1.00 96.94 69 ILE A O 1
ATOM 511 N N . LEU A 1 70 ? 12.221 -7.196 -5.167 1.00 96.69 70 LEU A N 1
ATOM 512 C CA . LEU A 1 70 ? 12.626 -7.709 -3.859 1.00 96.69 70 LEU A CA 1
ATOM 513 C C . LEU A 1 70 ? 12.130 -9.155 -3.696 1.00 96.69 70 LEU A C 1
ATOM 515 O O . LEU A 1 70 ? 11.058 -9.487 -4.218 1.00 96.69 70 LEU A O 1
ATOM 519 N N . PRO A 1 71 ? 12.858 -10.014 -2.958 1.00 96.94 71 PRO A N 1
ATOM 520 C CA . PRO A 1 71 ? 12.387 -11.350 -2.602 1.00 96.94 71 PRO A CA 1
ATOM 521 C C . PRO A 1 71 ? 11.054 -11.321 -1.842 1.00 96.94 71 PRO A C 1
ATOM 523 O O . PRO A 1 71 ? 10.721 -10.346 -1.164 1.00 96.94 71 PRO A O 1
ATOM 526 N N . ALA A 1 72 ? 10.289 -12.414 -1.922 1.00 95.44 72 ALA A N 1
ATOM 527 C CA . ALA A 1 72 ? 8.993 -12.524 -1.245 1.00 95.44 72 ALA A CA 1
ATOM 528 C C . ALA A 1 72 ? 9.109 -12.392 0.280 1.00 95.44 72 ALA A C 1
ATOM 530 O O . ALA A 1 72 ? 8.295 -11.706 0.892 1.00 95.44 72 ALA A O 1
ATOM 531 N N . GLU A 1 73 ? 10.140 -12.996 0.872 1.00 95.69 73 GLU A N 1
ATOM 532 C CA . GLU A 1 73 ? 10.411 -12.925 2.310 1.00 95.69 73 GLU A CA 1
ATOM 533 C C . GLU A 1 73 ? 10.695 -11.486 2.763 1.00 95.69 73 GLU A C 1
ATOM 535 O O . GLU A 1 73 ? 10.023 -10.976 3.658 1.00 95.69 73 GLU A O 1
ATOM 540 N N . GLU A 1 74 ? 11.610 -10.792 2.081 1.00 95.62 74 GLU A N 1
ATOM 541 C CA . GLU A 1 74 ? 11.938 -9.391 2.375 1.00 95.62 74 GLU A CA 1
ATOM 542 C C . GLU A 1 74 ? 10.741 -8.459 2.154 1.00 95.62 74 GLU A C 1
ATOM 544 O O . GLU A 1 74 ? 10.480 -7.556 2.951 1.00 95.62 74 GLU A O 1
ATOM 549 N N . THR A 1 75 ? 9.963 -8.695 1.095 1.00 95.50 75 THR A N 1
ATOM 550 C CA . THR A 1 75 ? 8.753 -7.913 0.818 1.00 95.50 75 THR A CA 1
ATOM 551 C C . THR A 1 75 ? 7.717 -8.104 1.928 1.00 95.50 75 THR A C 1
ATOM 553 O O . THR A 1 75 ? 7.144 -7.123 2.403 1.00 95.50 75 THR A O 1
ATOM 556 N N . ALA A 1 76 ? 7.501 -9.345 2.377 1.00 94.31 76 ALA A N 1
ATOM 557 C CA . ALA A 1 76 ? 6.556 -9.677 3.439 1.00 94.31 76 ALA A CA 1
ATOM 558 C C . ALA A 1 76 ? 6.988 -9.143 4.812 1.00 94.31 76 ALA A C 1
ATOM 560 O O . ALA A 1 76 ? 6.135 -8.689 5.578 1.00 94.31 76 ALA A O 1
ATOM 561 N N . ALA A 1 77 ? 8.292 -9.116 5.101 1.00 94.25 77 ALA A N 1
ATOM 562 C CA . ALA A 1 77 ? 8.830 -8.592 6.356 1.00 94.25 77 ALA A CA 1
ATOM 563 C C . ALA A 1 77 ? 8.392 -7.139 6.627 1.00 94.25 77 ALA A C 1
ATOM 565 O O . ALA A 1 77 ? 8.118 -6.776 7.772 1.00 94.25 77 ALA A O 1
ATOM 566 N N . ASN A 1 78 ? 8.214 -6.324 5.579 1.00 92.25 78 ASN A N 1
ATOM 567 C CA . ASN A 1 78 ? 7.746 -4.939 5.711 1.00 92.25 78 ASN A CA 1
ATOM 568 C C . ASN A 1 78 ? 6.323 -4.816 6.288 1.00 92.25 78 ASN A C 1
ATOM 570 O O . ASN A 1 78 ? 6.002 -3.813 6.925 1.00 92.25 78 ASN A O 1
ATOM 574 N N . TYR A 1 79 ? 5.471 -5.831 6.122 1.00 92.38 79 TYR A N 1
ATOM 575 C CA . TYR A 1 79 ? 4.104 -5.834 6.662 1.00 92.38 79 TYR A CA 1
ATOM 576 C C . TYR A 1 79 ? 4.059 -6.222 8.146 1.00 92.38 79 TYR A C 1
ATOM 578 O O . TYR A 1 79 ? 3.079 -5.932 8.828 1.00 92.38 79 TYR A O 1
ATOM 586 N N . GLY A 1 80 ? 5.132 -6.833 8.655 1.00 91.00 80 GLY A N 1
ATOM 587 C CA . GLY A 1 80 ? 5.337 -7.143 10.070 1.00 91.00 80 GLY A CA 1
ATOM 588 C C . GLY A 1 80 ? 6.181 -6.107 10.816 1.00 91.00 80 GLY A C 1
ATOM 589 O O . GLY A 1 80 ? 6.638 -6.387 11.920 1.00 91.00 80 GLY A O 1
ATOM 590 N N . HIS A 1 81 ? 6.428 -4.930 10.231 1.00 93.44 81 HIS A N 1
ATOM 591 C CA . HIS A 1 81 ? 7.297 -3.921 10.833 1.00 93.44 81 HIS A CA 1
ATOM 592 C C . HIS A 1 81 ? 6.764 -3.435 12.193 1.00 93.44 81 HIS A C 1
ATOM 594 O O . HIS A 1 81 ? 5.555 -3.279 12.385 1.00 93.44 81 HIS A O 1
ATOM 600 N N . ASN A 1 82 ? 7.670 -3.106 13.122 1.00 93.88 82 ASN A N 1
ATOM 601 C CA . ASN A 1 82 ? 7.342 -2.709 14.499 1.00 93.88 82 ASN A CA 1
ATOM 602 C C . ASN A 1 82 ? 6.270 -1.614 14.585 1.00 93.88 82 ASN A C 1
ATOM 604 O O . ASN A 1 82 ? 5.391 -1.675 15.439 1.00 93.88 82 ASN A O 1
ATOM 608 N N . TYR A 1 83 ? 6.296 -0.633 13.680 1.00 94.38 83 TYR A N 1
ATOM 609 C CA . TYR A 1 83 ? 5.288 0.432 13.645 1.00 94.38 83 TYR A CA 1
ATOM 610 C C . TYR A 1 83 ? 3.883 -0.061 13.268 1.00 94.38 83 TYR A C 1
ATOM 612 O O . TYR A 1 83 ? 2.904 0.438 13.819 1.00 94.38 83 TYR A O 1
ATOM 620 N N . VAL A 1 84 ? 3.769 -1.059 12.383 1.00 93.56 84 VAL A N 1
ATOM 621 C CA . VAL A 1 84 ? 2.479 -1.674 12.022 1.00 93.56 84 VAL A CA 1
ATOM 622 C C . VAL A 1 84 ? 1.912 -2.424 13.226 1.00 93.56 84 VAL A C 1
ATOM 624 O O . VAL A 1 84 ? 0.751 -2.233 13.589 1.00 93.56 84 VAL A O 1
ATOM 627 N N . LEU A 1 85 ? 2.750 -3.218 13.900 1.00 94.44 85 LEU A N 1
ATOM 628 C CA . LEU A 1 85 ? 2.362 -3.952 15.106 1.00 94.44 85 LEU A CA 1
ATOM 629 C C . LEU A 1 85 ? 2.009 -3.011 16.268 1.00 94.44 85 LEU A C 1
ATOM 631 O O . LEU A 1 85 ? 1.042 -3.256 16.986 1.00 94.44 85 LEU A O 1
ATOM 635 N N . MET A 1 86 ? 2.740 -1.904 16.425 1.00 97.00 86 MET A N 1
ATOM 636 C CA . MET A 1 86 ? 2.454 -0.872 17.424 1.00 97.00 86 MET A CA 1
ATOM 637 C C . MET A 1 86 ? 1.089 -0.218 17.185 1.00 97.00 86 MET A C 1
ATOM 639 O O . MET A 1 86 ? 0.321 -0.043 18.130 1.00 97.00 86 MET A O 1
ATOM 643 N N . LEU A 1 87 ? 0.759 0.108 15.932 1.00 96.56 87 LEU A N 1
ATOM 644 C CA . LEU A 1 87 ? -0.552 0.653 15.582 1.00 96.56 87 LEU A CA 1
ATOM 645 C C . LEU A 1 87 ? -1.674 -0.357 15.873 1.00 96.56 87 LEU A C 1
ATOM 647 O O . LEU A 1 87 ? -2.694 0.012 16.454 1.00 96.56 87 LEU A O 1
ATOM 651 N N . LEU A 1 88 ? -1.465 -1.634 15.539 1.00 96.44 88 LEU A N 1
ATOM 652 C CA . LEU A 1 88 ? -2.411 -2.709 15.844 1.00 96.44 88 LEU A CA 1
ATOM 653 C C . LEU A 1 88 ? -2.646 -2.852 17.358 1.00 96.44 88 LEU A C 1
ATOM 655 O O . LEU A 1 88 ? -3.793 -2.904 17.803 1.00 96.44 88 LEU A O 1
ATOM 659 N N . ALA A 1 89 ? -1.577 -2.839 18.158 1.00 97.19 89 ALA A N 1
ATOM 660 C CA . ALA A 1 89 ? -1.670 -2.839 19.617 1.00 97.19 89 ALA A CA 1
ATOM 661 C C . ALA A 1 89 ? -2.423 -1.603 20.145 1.00 97.19 89 ALA A C 1
ATOM 663 O O . ALA A 1 89 ? -3.254 -1.720 21.049 1.00 97.19 89 ALA A O 1
ATOM 664 N N . GLY A 1 90 ? -2.200 -0.434 19.537 1.00 97.56 90 GLY A N 1
ATOM 665 C CA . GLY A 1 90 ? -2.950 0.790 19.818 1.00 97.56 90 GLY A CA 1
ATOM 666 C C . GLY A 1 90 ? -4.454 0.639 19.573 1.00 97.56 90 GLY A C 1
ATOM 667 O O . GLY A 1 90 ? -5.254 1.065 20.407 1.00 97.56 90 GLY A O 1
ATOM 668 N N . PHE A 1 91 ? -4.861 -0.029 18.489 1.00 97.19 91 PHE A N 1
ATOM 669 C CA . PHE A 1 91 ? -6.275 -0.319 18.228 1.00 97.19 91 PHE A CA 1
ATOM 670 C C . PHE A 1 91 ? -6.881 -1.293 19.241 1.00 97.19 91 PHE A C 1
ATOM 672 O O . PHE A 1 91 ? -8.013 -1.081 19.679 1.00 97.19 91 PHE A O 1
ATOM 679 N N . PHE A 1 92 ? -6.142 -2.320 19.671 1.00 97.81 92 PHE A N 1
ATOM 680 C CA . PHE A 1 92 ? -6.609 -3.210 20.738 1.00 97.81 92 PHE A CA 1
ATOM 681 C C . PHE A 1 92 ? -6.814 -2.463 22.058 1.00 97.81 92 PHE A C 1
ATOM 683 O O . PHE A 1 92 ? -7.847 -2.637 22.708 1.00 97.81 92 PHE A O 1
ATOM 690 N N . LEU A 1 93 ? -5.885 -1.575 22.423 1.00 97.81 93 LEU A N 1
ATOM 691 C CA . LEU A 1 93 ? -6.024 -0.729 23.605 1.00 97.81 93 LEU A CA 1
ATOM 692 C C . LEU A 1 93 ? -7.231 0.212 23.487 1.00 97.81 93 LEU A C 1
ATOM 694 O O . LEU A 1 93 ? -8.037 0.295 24.414 1.00 97.81 93 LEU A O 1
ATOM 698 N N . ALA A 1 94 ? -7.400 0.874 22.340 1.00 97.69 94 ALA A N 1
ATOM 699 C CA . ALA A 1 94 ? -8.554 1.732 22.081 1.00 97.69 94 ALA A CA 1
ATOM 700 C C . ALA A 1 94 ? -9.875 0.956 22.216 1.00 97.69 94 ALA A C 1
ATOM 702 O O . ALA A 1 94 ? -10.813 1.440 22.853 1.00 97.69 94 ALA A O 1
ATOM 703 N N . LYS A 1 95 ? -9.933 -0.282 21.707 1.00 97.75 95 LYS A N 1
ATOM 704 C CA . LYS A 1 95 ? -11.111 -1.144 21.852 1.00 97.75 95 LYS A CA 1
ATOM 705 C C . LYS A 1 95 ? -11.366 -1.542 23.307 1.00 97.75 95 LYS A C 1
ATOM 707 O O . LYS A 1 95 ? -12.515 -1.529 23.743 1.00 97.75 95 LYS A O 1
ATOM 712 N N . ALA A 1 96 ? -10.328 -1.839 24.085 1.00 97.94 96 ALA A N 1
ATOM 713 C CA . ALA A 1 96 ? -10.475 -2.114 25.515 1.00 97.94 96 ALA A CA 1
ATOM 714 C C . ALA A 1 96 ? -11.047 -0.898 26.276 1.00 97.94 96 ALA A C 1
ATOM 716 O O . ALA A 1 96 ? -11.974 -1.042 27.075 1.00 97.94 96 ALA A O 1
ATOM 717 N N . ILE A 1 97 ? -10.563 0.311 25.972 1.00 98.12 97 ILE A N 1
ATOM 718 C CA . ILE A 1 97 ? -11.081 1.580 26.516 1.00 98.12 97 ILE A CA 1
ATOM 719 C C . ILE A 1 97 ? -12.549 1.804 26.118 1.00 98.12 97 ILE A C 1
ATOM 721 O O . ILE A 1 97 ? -13.346 2.315 26.916 1.00 98.12 97 ILE A O 1
ATOM 725 N N . GLU A 1 98 ? -12.920 1.444 24.888 1.00 97.94 98 GLU A N 1
ATOM 726 C CA . GLU A 1 98 ? -14.290 1.539 24.382 1.00 97.94 98 GLU A CA 1
ATOM 727 C C . GLU A 1 98 ? -15.244 0.613 25.152 1.00 97.94 98 GLU A C 1
ATOM 729 O O . GLU A 1 98 ? -16.276 1.072 25.654 1.00 97.94 98 GLU A O 1
ATOM 734 N N . LEU A 1 99 ? -14.863 -0.663 25.295 1.00 97.81 99 LEU A N 1
ATOM 735 C CA . LEU A 1 99 ? -15.650 -1.708 25.961 1.00 97.81 99 LEU A CA 1
ATOM 736 C C . LEU A 1 99 ? -15.865 -1.423 27.451 1.00 97.81 99 LEU A C 1
ATOM 738 O O . LEU A 1 99 ? -16.924 -1.731 27.982 1.00 97.81 99 LEU A O 1
ATOM 742 N N . GLN A 1 100 ? -14.896 -0.787 28.114 1.00 97.94 100 GLN A N 1
ATOM 743 C CA . GLN A 1 100 ? -15.015 -0.367 29.517 1.00 97.94 100 GLN A CA 1
ATOM 744 C C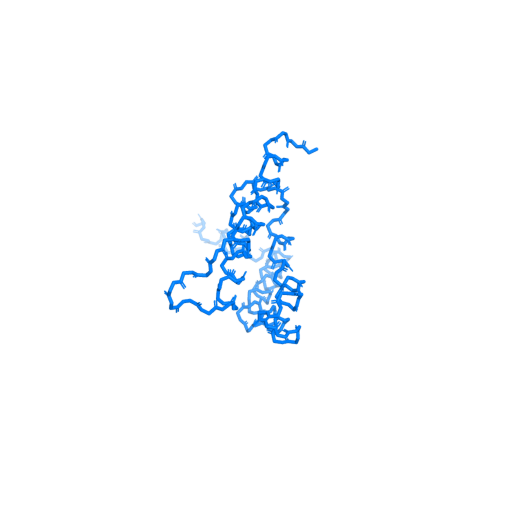 . GLN A 1 100 ? -15.701 0.998 29.689 1.00 97.94 100 GLN A C 1
ATOM 746 O O . GLN A 1 100 ? -15.759 1.534 30.797 1.00 97.94 100 GLN A O 1
ATOM 751 N N . HIS A 1 101 ? -16.165 1.611 28.592 1.00 96.75 101 HIS A N 1
ATOM 752 C CA . HIS A 1 101 ? -16.732 2.963 28.564 1.00 96.75 101 HIS A CA 1
ATOM 753 C C . HIS A 1 101 ? -15.843 4.020 29.243 1.00 96.75 101 HIS A C 1
ATOM 755 O O . HIS A 1 101 ? -16.321 5.067 29.688 1.00 96.75 101 HIS A O 1
ATOM 761 N N . LEU A 1 102 ? -14.533 3.768 29.315 1.00 97.69 102 LEU A N 1
ATOM 762 C CA . LEU A 1 102 ? -13.597 4.602 30.061 1.00 97.69 102 LEU A CA 1
ATOM 763 C C . LEU A 1 102 ? -13.519 6.007 29.454 1.00 97.69 102 LEU A C 1
ATOM 765 O O . LEU A 1 102 ? -13.566 6.993 30.183 1.00 97.69 102 LEU A O 1
ATOM 769 N N . HIS A 1 103 ? -13.523 6.102 28.123 1.00 96.81 103 HIS A N 1
ATOM 770 C CA . HIS A 1 103 ? -13.613 7.367 27.390 1.00 96.81 103 HIS A CA 1
ATOM 771 C C . HIS A 1 103 ? -14.843 8.211 27.794 1.00 96.81 103 HIS A C 1
ATOM 773 O O . HIS A 1 103 ? -14.715 9.422 27.950 1.00 96.81 103 HIS A O 1
ATOM 779 N N . LYS A 1 104 ? -16.011 7.592 28.053 1.00 96.56 104 LYS A N 1
ATOM 780 C CA . LYS A 1 104 ? -17.219 8.301 28.530 1.00 96.56 104 LYS A CA 1
ATOM 781 C C . LYS A 1 104 ? -17.064 8.796 29.965 1.00 96.56 104 LYS A C 1
ATOM 783 O O . LYS A 1 104 ? -17.454 9.919 30.263 1.00 96.56 104 LYS A O 1
ATOM 788 N N . ARG A 1 105 ? -16.487 7.974 30.851 1.00 97.44 105 ARG A N 1
ATOM 789 C CA . ARG A 1 105 ? -16.210 8.364 32.246 1.00 97.44 105 ARG A CA 1
ATOM 790 C C . ARG A 1 105 ? -15.276 9.570 32.299 1.00 97.44 105 ARG A C 1
ATOM 792 O O . ARG A 1 105 ? -15.558 10.510 33.029 1.00 97.44 105 ARG A O 1
ATOM 799 N N . ILE A 1 106 ? -14.214 9.554 31.494 1.00 97.06 106 ILE A N 1
ATOM 800 C CA . ILE A 1 106 ? -13.275 10.675 31.376 1.00 97.06 106 ILE A CA 1
ATOM 801 C C . ILE A 1 106 ? -13.997 11.913 30.827 1.00 97.06 106 ILE A C 1
ATOM 803 O O . ILE A 1 106 ? -13.911 12.974 31.435 1.00 97.06 106 ILE A O 1
ATOM 807 N N . ALA A 1 107 ? -14.772 11.783 29.743 1.00 97.69 107 ALA A N 1
ATOM 808 C CA . ALA A 1 107 ? -15.509 12.907 29.160 1.00 97.69 107 ALA A CA 1
ATOM 809 C C . ALA A 1 107 ? -16.483 13.567 30.155 1.00 97.69 107 ALA A C 1
ATOM 811 O O . ALA A 1 107 ? -16.522 14.789 30.253 1.00 97.69 107 ALA A O 1
ATOM 812 N N . LEU A 1 108 ? -17.227 12.776 30.936 1.00 97.25 108 LEU A N 1
ATOM 813 C CA . LEU A 1 108 ? -18.151 13.294 31.953 1.00 97.25 108 LEU A CA 1
ATOM 814 C C . LEU A 1 108 ? -17.442 14.002 33.115 1.00 97.25 108 LEU A C 1
ATOM 816 O O . LEU A 1 108 ? -18.034 14.892 33.716 1.00 97.25 108 LEU A O 1
ATOM 820 N N . VAL A 1 109 ? -16.213 13.600 33.450 1.00 97.25 109 VAL A N 1
ATOM 821 C CA . VAL A 1 109 ? -15.394 14.283 34.465 1.00 97.25 109 VAL A CA 1
ATOM 822 C C . VAL A 1 109 ? -14.851 15.609 33.936 1.00 97.25 109 VAL A C 1
ATOM 824 O O . VAL A 1 109 ? -14.761 16.551 34.706 1.00 97.25 109 VAL A O 1
ATOM 827 N N . VAL A 1 110 ? -14.499 15.686 32.649 1.00 96.94 110 VAL A N 1
ATOM 828 C CA . VAL A 1 110 ? -13.920 16.896 32.035 1.00 96.94 110 VAL A CA 1
ATOM 829 C C . VAL A 1 110 ? -14.977 17.951 31.686 1.00 96.94 110 VAL A C 1
ATOM 831 O O . VAL A 1 110 ? -14.680 19.138 31.730 1.00 96.94 110 VAL A O 1
ATOM 834 N N . ILE A 1 111 ? -16.183 17.532 31.287 1.00 95.38 111 ILE A N 1
ATOM 835 C CA . ILE A 1 111 ? -17.274 18.448 30.896 1.00 95.38 111 ILE A CA 1
ATOM 836 C C . ILE A 1 111 ? -18.042 18.990 32.115 1.00 95.38 111 ILE A C 1
ATOM 838 O O . ILE A 1 111 ? -18.689 20.030 32.005 1.00 95.38 111 ILE A O 1
ATOM 842 N N . LYS A 1 112 ? -18.005 18.284 33.252 1.00 61.00 112 LYS A N 1
ATOM 843 C CA . LYS A 1 112 ? -18.504 18.810 34.531 1.00 61.00 112 LYS A CA 1
ATOM 844 C C . LYS A 1 112 ? -17.599 19.914 35.056 1.00 61.00 112 LYS A C 1
ATOM 846 O O . LYS A 1 112 ? -18.173 20.853 35.647 1.00 61.00 112 LYS A O 1
#

Solvent-accessible surface area (backbone atoms only — not comparable to full-atom values): 6185 Å² total; per-residue (Å²): 129,59,72,64,25,53,50,21,46,50,51,17,53,51,52,27,52,50,54,68,70,46,82,75,58,92,93,54,51,74,42,56,54,52,51,49,24,52,50,51,25,41,50,37,23,57,78,42,52,37,52,58,66,71,64,52,70,49,46,56,60,57,48,27,41,75,67,65,55,40,56,55,66,66,49,49,50,62,73,67,32,71,68,55,54,50,51,52,51,48,50,53,52,52,48,53,37,55,77,66,42,45,64,58,56,53,49,57,62,73,75,102

pLDDT: mean 94.9, std 5.36, range [61.0, 98.38]

Nearest PDB structures (foldseek):
  6ol0-assembly2_B  TM=8.822E-01  e=1.157E-01  Vibrio cholerae O1 biovar El Tor str. N16961
  6okz-assembly2_A  TM=9.028E-01  e=1.983E-01  Vibrio cholerae O1 biovar El Tor str. N16961
  6ol1-assembly1_B  TM=8.666E-01  e=6.149E-01  Vibrio cholerae O1 biovar El Tor str. N16961
  3q7l-assembly1_B  TM=2.925E-01  e=5.908E+00  Homo sapiens

Foldseek 3Di:
DPPLLVCLLVVLVVQLVVLLPDDDPPPADQLNSNVVSLVSSLVSCVVSVNDPNVVSVCVCLPSCCVSVNDNNVVSVVVCVDPVNVVVVVVVVVVVVCVVVVVVVVVVVVVVD